Protein AF-A0A970XSP7-F1 (afdb_monomer_lite)

Sequence (96 aa):
MKYTVDSDALATATSTALLQIEDVQLAAGNLSTTLVSLESSWSGQASIAFQSSLDEWRGAQVVVEDAIRSLSTALGLAAEHYGVAEQDVLTLFSAA

Structure (mmCIF, N/CA/C/O backbone):
data_AF-A0A970XSP7-F1
#
_entry.id   AF-A0A970XSP7-F1
#
loop_
_atom_site.group_PDB
_atom_site.id
_atom_site.type_symbol
_atom_site.label_atom_id
_atom_site.label_alt_id
_atom_site.label_comp_id
_atom_site.label_asym_id
_atom_site.label_entity_id
_atom_site.label_seq_id
_atom_site.pdbx_PDB_ins_code
_atom_site.Cartn_x
_atom_site.Cartn_y
_atom_site.Cartn_z
_atom_site.occupancy
_atom_site.B_iso_or_equiv
_at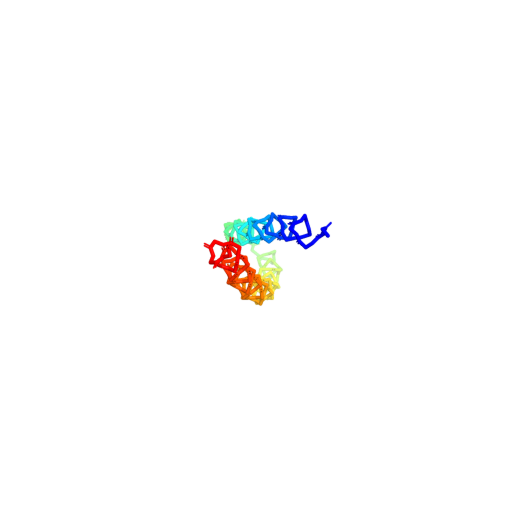om_site.auth_seq_id
_atom_site.auth_comp_id
_atom_site.auth_asym_id
_atom_site.auth_atom_id
_atom_site.pdbx_PDB_model_num
ATOM 1 N N . MET A 1 1 ? 16.136 7.726 -33.821 1.00 48.66 1 MET A N 1
ATOM 2 C CA . MET A 1 1 ? 16.775 8.055 -32.529 1.00 48.66 1 MET A CA 1
ATOM 3 C C . MET A 1 1 ? 15.697 8.568 -31.575 1.00 48.66 1 MET A C 1
ATOM 5 O O . MET A 1 1 ? 15.456 9.765 -31.538 1.00 48.66 1 MET A O 1
ATOM 9 N N . LYS A 1 2 ? 14.952 7.673 -30.916 1.00 54.50 2 LYS A N 1
ATOM 10 C CA . LYS A 1 2 ? 13.923 8.042 -29.916 1.00 54.50 2 LYS A CA 1
ATOM 11 C C . LYS A 1 2 ? 13.649 6.925 -28.893 1.00 54.50 2 LYS A C 1
ATOM 13 O O . LYS A 1 2 ? 13.184 7.210 -27.805 1.00 54.50 2 LYS A O 1
ATOM 18 N N . TYR A 1 3 ? 14.051 5.689 -29.200 1.00 55.16 3 TYR A N 1
ATOM 19 C CA . TYR A 1 3 ? 13.876 4.544 -28.304 1.00 55.16 3 TYR A CA 1
ATOM 20 C C . TYR A 1 3 ? 14.558 4.720 -26.933 1.00 55.16 3 TYR A C 1
ATOM 22 O O . TYR A 1 3 ? 13.943 4.442 -25.919 1.00 55.16 3 TYR A O 1
ATOM 30 N N . THR A 1 4 ? 15.782 5.256 -26.878 1.00 55.00 4 THR A N 1
ATOM 31 C CA . THR A 1 4 ? 16.546 5.382 -25.620 1.00 55.00 4 THR A CA 1
ATOM 32 C C . THR A 1 4 ? 15.948 6.398 -24.640 1.00 55.00 4 THR A C 1
ATOM 34 O O . THR A 1 4 ? 15.841 6.120 -23.454 1.00 55.00 4 THR A O 1
ATOM 37 N N . VAL A 1 5 ? 15.493 7.556 -25.136 1.00 55.81 5 VAL A N 1
ATOM 38 C CA . VAL A 1 5 ? 14.915 8.621 -24.291 1.00 55.81 5 VAL A CA 1
ATOM 39 C C . VAL A 1 5 ? 13.572 8.194 -23.692 1.00 55.81 5 VAL A C 1
ATOM 41 O O . VAL A 1 5 ? 13.280 8.524 -22.544 1.00 55.81 5 VAL A O 1
ATOM 44 N N . ASP A 1 6 ? 12.771 7.440 -24.449 1.00 72.94 6 ASP A N 1
ATOM 45 C CA . ASP A 1 6 ? 11.501 6.904 -23.953 1.00 72.94 6 ASP A CA 1
ATOM 46 C C . ASP A 1 6 ? 11.737 5.761 -22.930 1.00 72.94 6 ASP A C 1
ATOM 48 O O . ASP A 1 6 ? 10.995 5.663 -21.951 1.00 72.94 6 ASP A O 1
ATOM 52 N N . SER A 1 7 ? 12.803 4.957 -23.083 1.00 69.25 7 SER A N 1
ATOM 53 C CA . SER A 1 7 ? 13.181 3.894 -22.132 1.00 69.25 7 SER A CA 1
ATOM 54 C C . SER A 1 7 ? 13.698 4.419 -20.784 1.00 69.25 7 SER A C 1
ATOM 56 O O . SER A 1 7 ? 13.242 3.945 -19.745 1.00 69.25 7 SER A O 1
ATOM 58 N N . ASP A 1 8 ? 14.587 5.421 -20.764 1.00 75.94 8 ASP A N 1
ATOM 59 C CA . ASP A 1 8 ? 15.121 6.000 -19.514 1.00 75.94 8 ASP A CA 1
ATOM 60 C C . ASP A 1 8 ? 14.019 6.650 -18.662 1.00 75.94 8 ASP A C 1
ATOM 62 O O . ASP A 1 8 ? 13.965 6.503 -17.433 1.00 75.94 8 ASP A O 1
ATOM 66 N N . ALA A 1 9 ? 13.097 7.358 -19.324 1.00 81.00 9 ALA A N 1
ATOM 67 C CA . ALA A 1 9 ? 11.941 7.965 -18.675 1.00 81.00 9 ALA A CA 1
ATOM 68 C C . ALA A 1 9 ? 11.027 6.899 -18.053 1.00 81.00 9 ALA A C 1
ATOM 70 O O . ALA A 1 9 ? 10.520 7.079 -16.943 1.00 81.00 9 ALA A O 1
ATOM 71 N N . LEU A 1 10 ? 10.849 5.769 -18.738 1.00 81.06 10 LEU A N 1
ATOM 72 C CA . LEU A 1 10 ? 10.026 4.666 -18.261 1.00 81.06 10 LEU A CA 1
ATOM 73 C C . LEU A 1 10 ? 10.680 3.884 -17.116 1.00 81.06 10 LEU A C 1
ATOM 75 O O . LEU A 1 10 ? 9.991 3.528 -16.158 1.00 81.06 10 LEU A O 1
ATOM 79 N N . ALA A 1 11 ? 11.996 3.668 -17.159 1.00 81.75 11 ALA A N 1
ATOM 80 C CA . ALA A 1 11 ? 12.746 3.079 -16.051 1.00 81.75 11 ALA A CA 1
ATOM 81 C C . ALA A 1 11 ? 12.642 3.955 -14.791 1.00 81.75 11 ALA A C 1
ATOM 83 O O . ALA A 1 11 ? 12.317 3.468 -13.705 1.00 81.75 11 ALA A O 1
ATOM 84 N N . THR A 1 12 ? 12.808 5.271 -14.956 1.00 86.06 12 THR A N 1
ATOM 85 C CA . THR A 1 12 ? 12.647 6.251 -13.872 1.00 86.06 12 THR A CA 1
ATOM 86 C C . THR A 1 12 ? 11.224 6.236 -13.303 1.00 86.06 12 THR A C 1
ATOM 88 O O . THR A 1 12 ? 11.041 6.195 -12.083 1.00 86.06 12 THR A O 1
ATOM 91 N N . ALA A 1 13 ? 10.204 6.225 -14.167 1.00 87.56 13 ALA A N 1
ATOM 92 C CA . ALA A 1 13 ? 8.804 6.157 -13.751 1.00 87.56 13 ALA A CA 1
ATOM 93 C C . ALA A 1 13 ? 8.482 4.850 -13.008 1.00 87.56 13 ALA A C 1
ATOM 95 O O . ALA A 1 13 ? 7.790 4.880 -11.993 1.00 87.56 13 ALA A O 1
ATOM 96 N N . THR A 1 14 ? 9.033 3.722 -13.464 1.00 88.06 14 THR A N 1
ATOM 97 C CA . THR A 1 14 ? 8.876 2.406 -12.822 1.00 88.06 14 THR A CA 1
ATOM 98 C C . THR A 1 14 ? 9.494 2.403 -11.426 1.00 88.06 14 THR A C 1
ATOM 100 O O . THR A 1 14 ? 8.829 2.030 -10.462 1.00 88.06 14 THR A O 1
ATOM 103 N N . SER A 1 15 ? 10.731 2.892 -11.290 1.00 89.00 15 SER A N 1
ATOM 104 C CA . SER A 1 15 ? 11.388 3.016 -9.984 1.00 89.00 15 SER A CA 1
ATOM 105 C C . SER A 1 15 ? 10.620 3.947 -9.044 1.00 89.00 15 SER A C 1
ATOM 107 O O . SER A 1 15 ? 10.486 3.646 -7.862 1.00 89.00 15 SER A O 1
ATOM 109 N N . THR A 1 16 ? 10.092 5.059 -9.561 1.00 92.88 16 THR A N 1
ATOM 110 C CA . THR A 1 16 ? 9.282 6.002 -8.774 1.00 92.88 16 THR A CA 1
ATOM 111 C C . THR A 1 16 ? 7.991 5.348 -8.286 1.00 92.88 16 THR A C 1
ATOM 113 O O . THR A 1 16 ? 7.635 5.491 -7.120 1.00 92.88 16 THR A O 1
ATOM 116 N N . ALA A 1 17 ? 7.311 4.593 -9.152 1.00 91.62 17 ALA A N 1
ATOM 117 C CA . ALA A 1 17 ? 6.079 3.897 -8.800 1.00 91.62 17 ALA A CA 1
ATOM 118 C C . ALA A 1 17 ? 6.307 2.825 -7.722 1.00 91.62 17 ALA A C 1
ATOM 120 O O . ALA A 1 17 ? 5.492 2.702 -6.813 1.00 91.62 17 ALA A O 1
ATOM 121 N N . LEU A 1 18 ? 7.423 2.088 -7.781 1.00 91.31 18 LEU A N 1
ATOM 122 C CA . LEU A 1 18 ? 7.781 1.104 -6.752 1.00 91.31 18 LEU A CA 1
ATOM 123 C C . LEU A 1 18 ? 7.999 1.759 -5.379 1.00 91.31 18 LEU A C 1
ATOM 125 O O . LEU A 1 18 ? 7.459 1.270 -4.392 1.00 91.31 18 LEU A O 1
ATOM 129 N N . LEU A 1 19 ? 8.691 2.902 -5.321 1.00 95.38 19 LEU A N 1
ATOM 130 C CA . LEU A 1 19 ? 8.860 3.660 -4.072 1.00 95.38 19 LEU A CA 1
ATOM 131 C C . LEU A 1 19 ? 7.513 4.141 -3.508 1.00 95.38 19 LEU A C 1
ATOM 133 O O . LEU A 1 19 ? 7.235 3.993 -2.324 1.00 95.38 19 LEU A O 1
ATOM 137 N N . GLN A 1 20 ? 6.635 4.664 -4.366 1.00 96.75 20 GLN A N 1
ATOM 138 C CA . GLN A 1 20 ? 5.300 5.103 -3.945 1.00 96.75 20 GLN A CA 1
ATOM 139 C C . GLN A 1 20 ? 4.441 3.943 -3.429 1.00 96.75 20 GLN A C 1
ATOM 141 O O . GLN A 1 20 ? 3.647 4.119 -2.507 1.00 96.75 20 GLN A O 1
ATOM 146 N N . ILE A 1 21 ? 4.589 2.754 -4.013 1.00 95.31 21 ILE A N 1
ATOM 147 C CA . ILE A 1 21 ? 3.926 1.539 -3.539 1.00 95.31 21 ILE A CA 1
ATOM 148 C C . ILE A 1 21 ? 4.392 1.186 -2.119 1.00 95.31 21 ILE A C 1
ATOM 150 O O . ILE A 1 21 ? 3.550 0.892 -1.269 1.00 95.31 21 ILE A O 1
ATOM 154 N N . GLU A 1 22 ? 5.697 1.248 -1.846 1.00 95.00 22 GLU A N 1
ATOM 155 C CA . GLU A 1 22 ? 6.252 1.020 -0.504 1.00 95.00 22 GLU A CA 1
ATOM 156 C C . GLU A 1 22 ? 5.700 2.032 0.512 1.00 95.00 22 GLU A C 1
ATOM 158 O O . GLU A 1 22 ? 5.260 1.643 1.598 1.00 95.00 22 GLU A O 1
ATOM 163 N N . ASP A 1 23 ? 5.623 3.313 0.137 1.00 97.06 23 ASP A N 1
ATOM 164 C CA . ASP A 1 23 ? 5.045 4.366 0.978 1.00 97.06 23 ASP A CA 1
ATOM 165 C C . ASP A 1 23 ? 3.571 4.091 1.320 1.00 97.06 23 ASP A C 1
ATOM 167 O O . ASP A 1 23 ? 3.148 4.271 2.467 1.00 97.06 23 ASP A O 1
ATOM 171 N N . VAL A 1 24 ? 2.777 3.615 0.352 1.00 96.50 24 VAL A N 1
ATOM 172 C CA . VAL A 1 24 ? 1.368 3.250 0.578 1.00 96.50 24 VAL A CA 1
ATOM 173 C C . VAL A 1 24 ? 1.252 2.053 1.523 1.00 96.50 24 VAL A C 1
ATOM 175 O O . VAL A 1 24 ? 0.421 2.087 2.434 1.00 96.50 24 VAL A O 1
ATOM 178 N N . GLN A 1 25 ? 2.085 1.018 1.359 1.00 95.00 25 GLN A N 1
ATOM 179 C CA . GLN A 1 25 ? 2.102 -0.129 2.278 1.00 95.00 25 GLN A CA 1
ATOM 180 C C . GLN A 1 25 ? 2.430 0.310 3.708 1.00 95.00 25 GLN A C 1
ATOM 182 O O . GLN A 1 25 ? 1.748 -0.087 4.658 1.00 95.00 25 GLN A O 1
ATOM 187 N N . LEU A 1 26 ? 3.446 1.163 3.863 1.00 96.75 26 LEU A N 1
ATOM 188 C CA . LEU A 1 26 ? 3.863 1.685 5.158 1.00 96.75 26 LEU A CA 1
ATOM 189 C C . LEU A 1 26 ? 2.754 2.523 5.806 1.00 96.75 26 LEU A C 1
ATOM 191 O O . LEU A 1 26 ? 2.434 2.332 6.982 1.00 96.75 26 LEU A O 1
ATOM 195 N N . ALA A 1 27 ? 2.137 3.428 5.045 1.00 97.19 27 ALA A N 1
ATOM 196 C CA . ALA A 1 27 ? 1.041 4.260 5.526 1.00 97.19 27 ALA A CA 1
ATOM 197 C C . ALA A 1 27 ? -0.165 3.419 5.974 1.00 97.19 27 ALA A C 1
ATOM 199 O O . ALA A 1 27 ? -0.729 3.684 7.039 1.00 97.19 27 ALA A O 1
ATOM 200 N N . ALA A 1 28 ? -0.521 2.376 5.216 1.00 96.69 28 ALA A N 1
ATOM 201 C CA . ALA A 1 28 ? -1.590 1.453 5.584 1.00 96.69 28 ALA A CA 1
ATOM 202 C C . ALA A 1 28 ? -1.273 0.716 6.898 1.00 96.69 28 ALA A C 1
ATOM 204 O O . ALA A 1 28 ? -2.081 0.737 7.826 1.00 96.69 28 ALA A O 1
ATOM 205 N N . GLY A 1 29 ? -0.072 0.145 7.042 1.00 95.81 29 GLY A N 1
ATOM 206 C CA . GLY A 1 29 ? 0.337 -0.530 8.281 1.00 95.81 29 GLY A CA 1
ATOM 207 C C . GLY A 1 29 ? 0.349 0.396 9.509 1.00 95.81 29 GLY A C 1
ATOM 208 O O . GLY A 1 29 ? -0.100 0.016 10.599 1.00 95.81 29 GLY A O 1
ATOM 209 N N . ASN A 1 30 ? 0.799 1.640 9.330 1.00 97.62 30 ASN A N 1
ATOM 210 C CA . ASN A 1 30 ? 0.802 2.658 10.383 1.00 97.62 30 ASN A CA 1
ATOM 211 C C . ASN A 1 30 ? -0.617 3.047 10.819 1.00 97.62 30 ASN A C 1
ATOM 213 O O . ASN A 1 30 ? -0.879 3.209 12.017 1.00 97.62 30 ASN A O 1
ATOM 217 N N . LEU A 1 31 ? -1.546 3.166 9.865 1.00 97.25 31 LEU A N 1
ATOM 218 C CA . LEU A 1 31 ? -2.947 3.437 10.167 1.00 97.25 31 LEU A CA 1
ATOM 219 C C . LEU A 1 31 ? -3.581 2.265 10.926 1.00 97.25 31 LEU A C 1
ATOM 221 O O . LEU A 1 31 ? -4.198 2.495 11.964 1.00 97.25 31 LEU A O 1
ATOM 225 N N . SER A 1 32 ? -3.347 1.018 10.502 1.00 96.31 32 SER A N 1
ATOM 226 C CA . SER A 1 32 ? -3.815 -0.178 11.221 1.00 96.31 32 SER A CA 1
ATOM 227 C C . SER A 1 32 ? -3.339 -0.200 12.673 1.00 96.31 32 SER A C 1
ATOM 229 O O . SER A 1 32 ? -4.136 -0.415 13.586 1.00 96.31 32 SER A O 1
ATOM 231 N N . THR A 1 33 ? -2.057 0.089 12.906 1.00 96.50 33 THR A N 1
ATOM 232 C CA . THR A 1 33 ? -1.480 0.151 14.260 1.00 96.50 33 THR A CA 1
ATOM 233 C C . THR A 1 33 ? -2.147 1.238 15.106 1.00 96.50 33 THR A C 1
ATOM 235 O O . THR A 1 33 ? -2.509 1.005 16.261 1.00 96.50 33 THR A O 1
ATOM 238 N N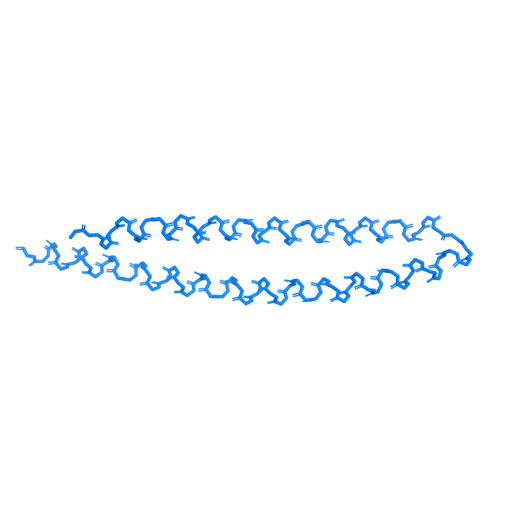 . THR A 1 34 ? -2.358 2.418 14.519 1.00 96.44 34 THR A N 1
ATOM 239 C CA . THR A 1 34 ? -3.009 3.553 15.186 1.00 96.44 34 THR A CA 1
ATOM 240 C C . THR A 1 34 ? -4.454 3.230 15.561 1.00 96.44 34 THR A C 1
ATOM 242 O O . THR A 1 34 ? -4.869 3.498 16.688 1.00 96.44 34 THR A O 1
ATOM 245 N N . LEU A 1 35 ? -5.218 2.621 14.649 1.00 95.19 35 LEU A N 1
ATOM 246 C CA . LEU A 1 35 ? -6.616 2.264 14.886 1.00 95.19 35 LEU A CA 1
ATOM 247 C C . LEU A 1 35 ? -6.754 1.190 15.972 1.00 95.19 35 LEU A C 1
ATOM 249 O O . LEU A 1 35 ? -7.606 1.332 16.843 1.00 95.19 35 LEU A O 1
ATOM 253 N N . VAL A 1 36 ? -5.883 0.176 15.991 1.00 92.69 36 VAL A N 1
ATOM 254 C CA . VAL A 1 36 ? -5.850 -0.831 17.070 1.00 92.69 36 VAL A CA 1
ATOM 255 C C . VAL A 1 36 ? -5.497 -0.195 18.417 1.00 92.69 36 VAL A C 1
ATOM 257 O O . VAL A 1 36 ? -6.122 -0.493 19.430 1.00 92.69 36 VAL A O 1
ATOM 260 N N . SER A 1 37 ? -4.535 0.730 18.456 1.00 93.44 37 SER A N 1
ATOM 261 C CA . SER A 1 37 ? -4.240 1.456 19.697 1.00 93.44 37 SER A CA 1
ATOM 262 C C . SER A 1 37 ? -5.444 2.272 20.169 1.00 93.44 37 SER A C 1
ATOM 264 O O . SER A 1 37 ? -5.736 2.305 21.366 1.00 93.44 37 SER A O 1
ATOM 266 N N . LEU A 1 38 ? -6.138 2.935 19.243 1.00 92.81 38 LEU A N 1
ATOM 267 C CA . LEU A 1 38 ? -7.287 3.778 19.545 1.00 92.81 38 LEU A CA 1
ATOM 268 C C . LEU A 1 38 ? -8.482 2.948 20.036 1.00 92.81 38 LEU A C 1
ATOM 270 O O . LEU A 1 38 ? -9.159 3.381 20.965 1.00 92.81 38 LEU A O 1
ATOM 274 N N . GLU A 1 39 ? -8.698 1.748 19.494 1.00 90.62 39 GLU A N 1
ATOM 275 C CA . GLU A 1 39 ? -9.726 0.788 19.927 1.00 90.62 39 GLU A CA 1
ATOM 276 C C . GLU A 1 39 ? -9.725 0.586 21.449 1.00 90.62 39 GLU A C 1
ATOM 278 O O . GLU A 1 39 ? -10.770 0.697 22.091 1.00 90.62 39 GLU A O 1
ATOM 283 N N . SER A 1 40 ? -8.536 0.395 22.032 1.00 87.75 40 SER A N 1
ATOM 284 C CA . SER A 1 40 ? -8.350 0.168 23.472 1.00 87.75 40 SER A CA 1
ATOM 285 C C . SER A 1 40 ? -8.758 1.353 24.358 1.00 87.75 40 SER A C 1
ATOM 287 O O . SER A 1 40 ? -8.967 1.187 25.560 1.00 87.75 40 SER A O 1
ATOM 289 N N . SER A 1 41 ? -8.882 2.553 23.777 1.00 90.88 41 SER A N 1
ATOM 290 C CA . SER A 1 41 ? -9.268 3.773 24.494 1.00 90.88 41 SER A CA 1
ATOM 291 C C . SER A 1 41 ? -10.784 3.992 24.563 1.00 90.88 41 SER A C 1
ATOM 293 O O . SER A 1 41 ? -11.255 4.759 25.407 1.00 90.88 41 SER A O 1
ATOM 295 N N . TRP A 1 42 ? -11.564 3.316 23.712 1.00 87.12 42 TRP A N 1
ATOM 296 C CA . TRP A 1 42 ? -13.019 3.454 23.680 1.00 87.12 42 TRP A CA 1
ATOM 297 C C . TRP A 1 42 ? -13.685 2.466 24.641 1.00 87.12 42 TRP A C 1
ATOM 299 O O . TRP A 1 42 ? -13.349 1.288 24.689 1.00 87.12 42 TRP A O 1
ATOM 309 N N . SER A 1 43 ? -14.697 2.928 25.378 1.00 83.69 43 SER A N 1
ATOM 310 C CA . SER A 1 43 ? -15.517 2.079 26.252 1.00 83.69 43 SER A CA 1
ATOM 311 C C . SER A 1 43 ? -17.011 2.264 25.976 1.00 83.69 43 SER A C 1
ATOM 313 O O . SER A 1 43 ? -17.445 3.268 25.406 1.00 83.69 43 SER A O 1
ATOM 315 N N . GLY A 1 44 ? -17.818 1.270 26.356 1.00 86.62 44 GLY A N 1
ATOM 316 C CA . GLY A 1 44 ? -19.269 1.298 26.157 1.00 86.62 44 GLY A CA 1
ATOM 317 C C . GLY A 1 44 ? -19.682 1.207 24.682 1.00 86.62 44 GLY A C 1
ATOM 318 O O . GLY A 1 44 ? -19.009 0.581 23.867 1.00 86.62 44 GLY A O 1
ATOM 319 N N . GLN A 1 45 ? -20.809 1.827 24.328 1.00 85.12 45 GLN A N 1
ATOM 320 C CA . GLN A 1 45 ? -21.400 1.732 22.982 1.00 85.12 45 GLN A CA 1
ATOM 321 C C . GLN A 1 45 ? -20.496 2.285 21.866 1.00 85.12 45 GLN A C 1
ATOM 323 O O . GLN A 1 45 ? -20.577 1.820 20.732 1.00 85.12 45 GLN A O 1
ATOM 328 N N . ALA A 1 46 ? -19.602 3.227 22.184 1.00 85.06 46 ALA A N 1
ATOM 329 C CA . ALA A 1 46 ? -18.652 3.774 21.218 1.00 85.06 46 ALA A CA 1
ATOM 330 C C . ALA A 1 46 ? -17.618 2.734 20.750 1.00 85.06 46 ALA A C 1
ATOM 332 O O . ALA A 1 46 ? -17.187 2.784 19.602 1.00 85.06 46 ALA A O 1
ATOM 333 N N . SER A 1 47 ? -17.283 1.752 21.597 1.00 90.00 47 SER A N 1
ATOM 334 C CA . SER A 1 47 ? -16.393 0.649 21.218 1.00 90.00 47 SER A CA 1
ATOM 335 C C . SER A 1 47 ? -17.004 -0.187 20.089 1.00 90.00 47 SER A C 1
ATOM 337 O O . SER A 1 47 ? -16.332 -0.462 19.105 1.00 90.00 47 SER A O 1
ATOM 339 N N . ILE A 1 48 ? -18.306 -0.495 20.155 1.00 89.31 48 ILE A N 1
ATOM 340 C CA . ILE A 1 48 ? -19.005 -1.280 19.120 1.00 89.31 48 ILE A CA 1
ATOM 341 C C . ILE A 1 48 ? -18.988 -0.554 17.768 1.00 89.31 48 ILE A C 1
ATOM 343 O O . ILE A 1 48 ? -18.694 -1.165 16.743 1.00 89.31 48 ILE A O 1
ATOM 347 N N . ALA A 1 49 ? -19.276 0.750 17.761 1.00 91.19 49 ALA A N 1
ATOM 348 C CA . ALA A 1 49 ? -19.221 1.550 16.538 1.00 91.19 49 ALA A CA 1
ATOM 349 C C . ALA A 1 49 ? -17.798 1.592 15.956 1.00 91.19 49 ALA A C 1
ATOM 351 O O . ALA A 1 49 ? -17.620 1.441 14.750 1.00 91.19 49 ALA A O 1
ATOM 352 N N . PHE A 1 50 ? -16.787 1.728 16.818 1.00 94.44 50 PHE A N 1
ATOM 353 C CA . PHE A 1 50 ? -15.389 1.747 16.403 1.00 94.44 50 PHE A CA 1
ATOM 354 C C . PHE A 1 50 ? -14.922 0.404 15.821 1.00 94.44 50 PHE A C 1
ATOM 356 O O . PHE A 1 50 ? -14.213 0.403 14.817 1.00 94.44 50 PHE A O 1
ATOM 363 N N . GLN A 1 51 ? -15.362 -0.732 16.379 1.00 92.94 51 GLN A N 1
ATOM 364 C CA . GLN A 1 51 ? -15.077 -2.058 15.806 1.00 92.94 51 GLN A CA 1
ATOM 365 C C . GLN A 1 51 ? -15.570 -2.170 14.363 1.00 92.94 51 GLN A C 1
ATOM 367 O O . GLN A 1 51 ? -14.838 -2.647 13.503 1.00 92.94 51 GLN A O 1
ATOM 372 N N . SER A 1 52 ? -16.775 -1.668 14.072 1.00 94.44 52 SER A N 1
ATOM 373 C CA . SER A 1 52 ? -17.306 -1.681 12.706 1.00 94.44 52 SER A CA 1
ATOM 374 C C . SER A 1 52 ? -16.421 -0.889 11.739 1.00 94.44 52 SER A C 1
ATOM 376 O O . SER A 1 52 ? -16.187 -1.341 10.622 1.00 94.44 52 SER A O 1
ATOM 378 N N . SER A 1 53 ? -15.914 0.275 12.156 1.00 95.19 53 SER A N 1
ATOM 379 C CA . SER A 1 53 ? -14.980 1.065 11.344 1.00 95.19 53 SER A CA 1
ATOM 380 C C . SER A 1 53 ? -13.617 0.381 11.189 1.00 95.19 53 SER A C 1
ATOM 382 O O . SER A 1 53 ? -13.001 0.475 10.130 1.00 95.19 53 SER A O 1
ATOM 384 N N . LEU A 1 54 ? -13.144 -0.327 12.220 1.00 95.62 54 LEU A N 1
ATOM 385 C CA . LEU A 1 54 ? -11.905 -1.103 12.157 1.00 95.62 54 LEU A CA 1
ATOM 386 C C . LEU A 1 54 ? -12.028 -2.285 11.184 1.00 95.62 54 LEU A C 1
ATOM 388 O O . LEU A 1 54 ? -11.091 -2.561 10.437 1.00 95.62 54 LEU A O 1
ATOM 392 N N . ASP A 1 55 ? -13.176 -2.957 11.159 1.00 96.19 55 ASP A N 1
ATOM 393 C CA . ASP A 1 55 ? -13.444 -4.049 10.223 1.00 96.19 55 ASP A CA 1
ATOM 394 C C . ASP A 1 55 ? -13.587 -3.550 8.778 1.00 96.19 55 ASP A C 1
ATOM 396 O O . ASP A 1 55 ? -13.043 -4.167 7.860 1.00 96.19 55 ASP A O 1
ATOM 400 N N . GLU A 1 56 ? -14.229 -2.397 8.565 1.00 97.19 56 GLU A N 1
ATOM 401 C CA . GLU A 1 56 ? -14.259 -1.729 7.257 1.00 97.19 56 GLU A CA 1
ATOM 402 C C . GLU A 1 56 ? -12.842 -1.392 6.772 1.00 97.19 56 GLU A C 1
ATOM 404 O O . GLU A 1 56 ? -12.473 -1.707 5.636 1.00 97.19 56 GLU A O 1
ATOM 409 N N . TRP A 1 57 ? -12.013 -0.828 7.655 1.00 97.12 57 TRP A N 1
ATOM 410 C CA . TRP A 1 57 ? -10.613 -0.543 7.359 1.00 97.12 57 TRP A CA 1
ATOM 411 C C . TRP A 1 57 ? -9.821 -1.809 6.998 1.00 97.12 57 TRP A C 1
ATOM 413 O O . TRP A 1 57 ? -9.088 -1.805 6.010 1.00 97.12 57 TRP A O 1
ATOM 423 N N . ARG A 1 58 ? -9.996 -2.915 7.734 1.00 96.31 58 ARG A N 1
ATOM 424 C CA . ARG A 1 58 ? -9.356 -4.204 7.408 1.00 96.31 58 ARG A CA 1
ATOM 425 C C . ARG A 1 58 ? -9.751 -4.697 6.017 1.00 96.31 58 ARG A C 1
ATOM 427 O O . ARG A 1 58 ? -8.898 -5.186 5.282 1.00 96.31 58 ARG A O 1
ATOM 434 N N . GLY A 1 59 ? -11.019 -4.538 5.636 1.00 97.69 59 GLY A N 1
ATOM 435 C CA . GLY A 1 59 ? -11.485 -4.835 4.282 1.00 97.69 59 GLY A CA 1
ATOM 436 C C . GLY A 1 59 ? -10.784 -3.978 3.223 1.00 97.69 59 GLY A C 1
ATOM 437 O O . GLY A 1 59 ? -10.291 -4.507 2.228 1.00 97.69 59 GLY A O 1
ATOM 438 N N . ALA A 1 60 ? -10.674 -2.669 3.458 1.00 96.50 60 ALA A N 1
ATOM 439 C CA . ALA A 1 60 ? -9.963 -1.757 2.563 1.00 96.50 60 ALA A CA 1
ATOM 440 C C . ALA A 1 60 ? -8.463 -2.090 2.453 1.00 96.50 60 ALA A C 1
ATOM 442 O O . ALA A 1 60 ? -7.910 -2.057 1.353 1.00 96.50 60 ALA A O 1
ATOM 443 N N . GLN A 1 61 ? -7.817 -2.471 3.560 1.00 96.31 61 GLN A N 1
ATOM 444 C CA . GLN A 1 61 ? -6.407 -2.863 3.582 1.00 96.31 61 GLN A CA 1
ATOM 445 C C . GLN A 1 61 ? -6.140 -4.056 2.650 1.00 96.31 61 GLN A C 1
ATOM 447 O O . GLN A 1 61 ? -5.193 -4.012 1.868 1.00 96.31 61 GLN A O 1
ATOM 452 N N . VAL A 1 62 ? -7.006 -5.076 2.657 1.00 96.75 62 VAL A N 1
ATOM 453 C CA . VAL A 1 62 ? -6.884 -6.234 1.751 1.00 96.75 62 VAL A CA 1
ATOM 454 C C . VAL A 1 62 ? -6.936 -5.806 0.282 1.00 96.75 62 VAL A C 1
ATOM 456 O O . VAL A 1 62 ? -6.152 -6.289 -0.532 1.00 96.75 62 VAL A O 1
ATOM 459 N N . VAL A 1 63 ? -7.831 -4.877 -0.064 1.00 96.56 63 VAL A N 1
ATOM 460 C CA . VAL A 1 63 ? -7.954 -4.361 -1.438 1.00 96.56 63 VAL A CA 1
ATOM 461 C C . VAL A 1 63 ? -6.700 -3.588 -1.855 1.00 96.56 63 VAL A C 1
ATOM 463 O O . VAL A 1 63 ? -6.221 -3.750 -2.977 1.00 96.56 63 VAL A O 1
ATOM 466 N N . VAL A 1 64 ? -6.141 -2.772 -0.956 1.00 95.50 64 VAL A N 1
ATOM 467 C CA . VAL A 1 64 ? -4.886 -2.044 -1.202 1.00 95.50 64 VAL A CA 1
ATOM 468 C C . VAL A 1 64 ? -3.725 -3.015 -1.421 1.00 95.50 64 VA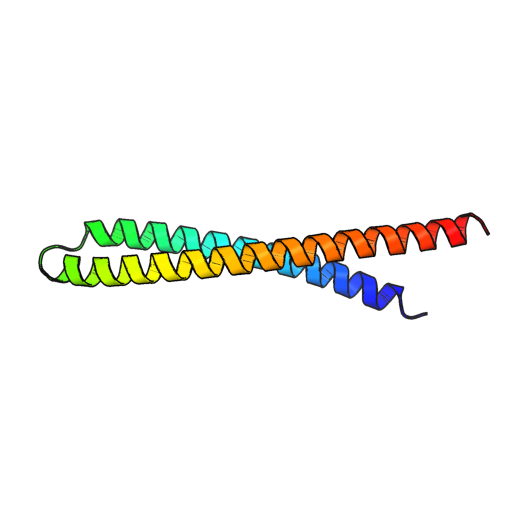L A C 1
ATOM 470 O O . VAL A 1 64 ? -2.965 -2.853 -2.374 1.00 95.50 64 VAL A O 1
ATOM 473 N N . GLU A 1 65 ? -3.601 -4.044 -0.585 1.00 95.19 65 GLU A N 1
ATOM 474 C CA . GLU A 1 65 ? -2.546 -5.056 -0.702 1.00 95.19 65 GLU A CA 1
ATOM 475 C C . GLU A 1 65 ? -2.630 -5.845 -2.018 1.00 95.19 65 GLU A C 1
ATOM 477 O O . GLU A 1 65 ? -1.598 -6.114 -2.640 1.00 95.19 65 GLU A O 1
ATOM 482 N N . ASP A 1 66 ? -3.838 -6.184 -2.475 1.00 96.50 66 ASP A N 1
ATOM 483 C CA . ASP A 1 66 ? -4.047 -6.875 -3.752 1.00 96.50 66 ASP A CA 1
ATOM 484 C C . ASP A 1 66 ? -3.676 -5.989 -4.952 1.00 96.50 66 ASP A C 1
ATOM 486 O O . ASP A 1 66 ? -2.925 -6.408 -5.840 1.00 96.50 66 ASP A O 1
ATOM 490 N N . ALA A 1 67 ? -4.105 -4.722 -4.933 1.00 94.00 67 ALA A N 1
ATOM 491 C CA . ALA A 1 67 ? -3.744 -3.746 -5.959 1.00 94.00 67 ALA A CA 1
ATOM 492 C C . ALA A 1 67 ? -2.223 -3.545 -6.039 1.00 94.00 67 ALA A C 1
ATOM 494 O O . ALA A 1 67 ? -1.646 -3.537 -7.128 1.00 94.00 67 ALA A O 1
ATOM 495 N N . ILE A 1 68 ? -1.563 -3.444 -4.885 1.00 94.81 68 ILE A N 1
ATOM 496 C CA . ILE A 1 68 ? -0.110 -3.321 -4.797 1.00 94.81 68 ILE A CA 1
ATOM 497 C C . ILE A 1 68 ? 0.582 -4.559 -5.357 1.00 94.81 68 ILE A C 1
ATOM 499 O O . ILE A 1 68 ? 1.503 -4.421 -6.157 1.00 94.81 68 ILE A O 1
ATOM 503 N N . ARG A 1 69 ? 0.130 -5.766 -5.005 1.00 94.56 69 ARG A N 1
ATOM 504 C CA . ARG A 1 69 ? 0.696 -7.002 -5.560 1.00 94.56 69 ARG A CA 1
ATOM 505 C C . ARG A 1 69 ? 0.610 -7.009 -7.084 1.00 94.56 69 ARG A C 1
ATOM 507 O O . ARG A 1 69 ? 1.611 -7.278 -7.745 1.00 94.56 69 ARG A O 1
ATOM 514 N N . SER A 1 70 ? -0.558 -6.673 -7.634 1.00 94.88 70 SER A N 1
ATOM 515 C CA . SER A 1 70 ? -0.764 -6.611 -9.082 1.00 94.88 70 SER A CA 1
ATOM 516 C C . SER A 1 70 ? 0.161 -5.589 -9.750 1.00 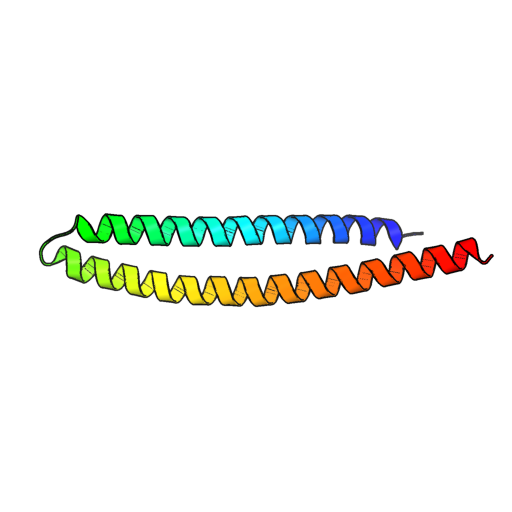94.88 70 SER A C 1
ATOM 518 O O . SER A 1 70 ? 0.752 -5.887 -10.790 1.00 94.88 70 SER A O 1
ATOM 520 N N . LEU A 1 71 ? 0.304 -4.396 -9.166 1.00 92.19 71 LEU A N 1
ATOM 521 C CA . LEU A 1 71 ? 1.171 -3.344 -9.698 1.00 92.19 71 LEU A CA 1
ATOM 522 C C . LEU A 1 71 ? 2.647 -3.733 -9.619 1.00 92.19 71 LEU A C 1
ATOM 524 O O . LEU A 1 71 ? 3.347 -3.626 -10.621 1.00 92.19 71 LEU A O 1
ATOM 528 N N . SER A 1 72 ? 3.113 -4.240 -8.478 1.00 90.69 72 SER A N 1
ATOM 529 C CA . SER A 1 72 ? 4.504 -4.667 -8.303 1.00 90.69 72 SER A CA 1
ATOM 530 C C . SER A 1 72 ? 4.884 -5.782 -9.274 1.00 90.69 72 SER A C 1
ATOM 532 O O . SER A 1 72 ? 5.967 -5.741 -9.854 1.00 90.69 72 SER A O 1
ATOM 534 N N . THR A 1 73 ? 3.992 -6.749 -9.521 1.00 92.00 73 THR A N 1
ATOM 535 C CA . THR A 1 73 ? 4.221 -7.780 -10.545 1.00 92.00 73 THR A CA 1
ATOM 536 C C . THR A 1 73 ? 4.303 -7.175 -11.947 1.00 92.00 73 THR A C 1
ATOM 538 O O . THR A 1 73 ? 5.247 -7.471 -12.676 1.00 92.00 73 THR A O 1
ATOM 541 N N . ALA A 1 74 ? 3.358 -6.311 -12.328 1.00 89.12 74 ALA A N 1
ATOM 542 C CA . ALA A 1 74 ? 3.354 -5.692 -13.654 1.00 89.12 74 ALA A CA 1
ATOM 543 C C . ALA A 1 74 ? 4.594 -4.812 -13.898 1.00 89.12 74 ALA A C 1
ATOM 545 O O . ALA A 1 74 ? 5.200 -4.878 -14.967 1.00 89.12 74 ALA A O 1
ATOM 546 N N . LEU A 1 75 ? 4.998 -4.026 -12.897 1.00 88.25 75 LEU A N 1
ATOM 547 C CA . LEU A 1 75 ? 6.182 -3.166 -12.949 1.00 88.25 75 LEU A CA 1
ATOM 548 C C . LEU A 1 75 ? 7.484 -3.978 -12.963 1.00 88.25 75 LEU A C 1
ATOM 550 O O . LEU A 1 75 ? 8.406 -3.620 -13.692 1.00 88.25 75 LEU A O 1
ATOM 554 N N . GLY A 1 76 ? 7.549 -5.091 -12.225 1.00 85.44 76 GLY A N 1
ATOM 555 C CA . GLY A 1 76 ? 8.688 -6.013 -12.264 1.00 85.44 76 GLY A CA 1
ATOM 556 C C . GLY A 1 76 ? 8.881 -6.647 -13.644 1.00 85.44 76 GLY A C 1
ATOM 557 O O . GLY A 1 76 ? 9.988 -6.630 -14.176 1.00 85.44 76 GLY A O 1
ATOM 558 N N . LEU A 1 77 ? 7.793 -7.120 -14.265 1.00 85.25 77 LEU A N 1
ATOM 559 C CA . LEU A 1 77 ? 7.821 -7.650 -15.634 1.00 85.25 77 LEU A CA 1
ATOM 560 C C . LEU A 1 77 ? 8.226 -6.577 -16.652 1.00 85.25 77 LEU A C 1
ATOM 562 O O . LEU A 1 77 ? 9.016 -6.846 -17.555 1.00 85.25 77 LEU A O 1
ATOM 566 N N . ALA A 1 78 ? 7.713 -5.351 -16.503 1.00 77.06 78 ALA A N 1
ATOM 567 C CA . ALA A 1 78 ? 8.113 -4.238 -17.354 1.00 77.06 78 ALA A CA 1
ATOM 568 C C . ALA A 1 78 ? 9.624 -3.977 -17.241 1.00 77.06 78 ALA A C 1
ATOM 570 O O . ALA A 1 78 ? 10.303 -3.912 -18.263 1.00 77.06 78 ALA A O 1
ATOM 571 N N . ALA A 1 79 ? 10.165 -3.899 -16.021 1.00 74.88 79 ALA A N 1
ATOM 572 C CA . ALA A 1 79 ? 11.592 -3.680 -15.789 1.00 74.88 79 ALA A CA 1
ATOM 573 C C . ALA A 1 79 ? 12.478 -4.782 -16.407 1.00 74.88 79 ALA A C 1
ATOM 575 O O . ALA A 1 79 ? 13.489 -4.464 -17.034 1.00 74.88 79 ALA A O 1
ATOM 576 N N . GLU A 1 80 ? 12.086 -6.057 -16.289 1.00 77.12 80 GLU A N 1
ATOM 577 C CA . GLU A 1 80 ? 12.805 -7.189 -16.893 1.00 77.12 80 GLU A CA 1
ATOM 578 C C . GLU A 1 80 ? 12.844 -7.089 -18.426 1.00 77.12 80 GLU A C 1
ATOM 580 O O . GLU A 1 80 ? 13.911 -7.195 -19.035 1.00 77.12 80 GLU A O 1
ATOM 585 N N . HIS A 1 81 ? 11.698 -6.815 -19.057 1.00 70.00 81 HIS A N 1
ATOM 586 C CA . HIS A 1 81 ? 11.613 -6.678 -20.511 1.00 70.00 81 HIS A CA 1
ATOM 587 C C . HIS A 1 81 ? 12.470 -5.526 -21.058 1.00 70.00 81 HIS A C 1
ATOM 589 O O . HIS A 1 81 ? 13.078 -5.677 -22.120 1.00 70.00 81 HIS A O 1
ATOM 595 N N . TYR A 1 82 ? 12.553 -4.396 -20.347 1.00 65.12 82 TYR A N 1
ATOM 596 C CA . TYR A 1 82 ? 13.396 -3.275 -20.774 1.00 65.12 82 TYR A CA 1
ATOM 597 C C . TYR A 1 82 ? 14.890 -3.554 -20.596 1.00 65.12 82 TYR A C 1
ATOM 599 O O . TYR A 1 82 ? 15.662 -3.225 -21.497 1.00 65.12 82 TYR A O 1
ATOM 607 N N . GLY A 1 83 ? 15.294 -4.212 -19.503 1.00 66.44 83 GLY A N 1
ATOM 608 C CA . GLY A 1 83 ? 16.696 -4.576 -19.282 1.00 66.44 83 GLY A CA 1
ATOM 609 C C . GLY A 1 83 ? 17.252 -5.496 -20.375 1.00 66.44 83 GLY A C 1
ATOM 610 O O . GLY A 1 83 ? 18.355 -5.276 -20.872 1.00 66.44 83 GLY A O 1
ATOM 611 N N . VAL A 1 84 ? 16.461 -6.481 -20.814 1.00 64.56 84 VAL A N 1
ATOM 612 C CA . VAL A 1 84 ? 16.844 -7.387 -21.912 1.00 64.56 84 VAL A CA 1
ATOM 613 C C . VAL A 1 84 ? 16.948 -6.637 -23.244 1.00 64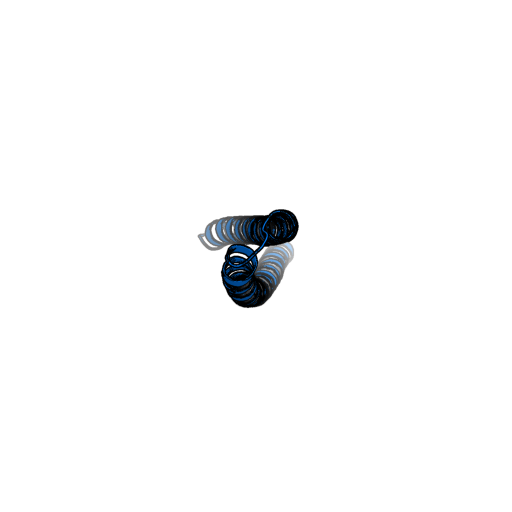.56 84 VAL A C 1
ATOM 615 O O . VAL A 1 84 ? 17.945 -6.774 -23.950 1.00 64.56 84 VAL A O 1
ATOM 618 N N . ALA A 1 85 ? 15.961 -5.796 -23.572 1.00 65.06 85 ALA A N 1
ATOM 619 C CA . ALA A 1 85 ? 15.945 -5.061 -24.837 1.00 65.06 85 ALA A CA 1
ATOM 620 C C . ALA A 1 85 ? 17.131 -4.089 -24.980 1.00 65.06 85 ALA A C 1
ATOM 622 O O . ALA A 1 85 ? 17.678 -3.934 -26.072 1.00 65.06 85 ALA A O 1
ATOM 623 N N . GLU A 1 86 ? 17.545 -3.434 -23.893 1.00 66.50 86 GLU A N 1
ATOM 624 C CA . GLU A 1 86 ? 18.720 -2.560 -23.901 1.00 66.50 86 GLU A CA 1
ATOM 625 C C . GLU A 1 86 ? 20.019 -3.354 -24.088 1.00 66.50 86 GLU A C 1
ATOM 627 O O . GLU A 1 86 ? 20.868 -2.981 -24.905 1.00 66.50 86 GLU A O 1
ATOM 632 N N . GLN A 1 87 ? 20.160 -4.478 -23.382 1.00 70.06 87 GLN A N 1
ATOM 633 C CA . GLN A 1 87 ? 21.347 -5.319 -23.480 1.00 70.06 87 GLN A CA 1
ATOM 634 C C . GLN A 1 87 ? 21.510 -5.909 -24.887 1.00 70.06 87 GLN A C 1
ATOM 636 O O . GLN A 1 87 ? 22.612 -5.867 -25.438 1.00 70.06 87 GLN A O 1
ATOM 641 N N . ASP A 1 88 ? 20.419 -6.352 -25.515 1.00 72.00 88 ASP A N 1
ATOM 642 C CA . ASP A 1 88 ? 20.416 -6.819 -26.904 1.00 72.00 88 ASP A CA 1
ATOM 643 C C . ASP A 1 88 ? 20.908 -5.728 -27.865 1.00 72.00 88 ASP A C 1
ATOM 645 O O . ASP A 1 88 ? 21.782 -5.975 -28.698 1.00 72.00 88 ASP A O 1
ATOM 649 N N . VAL A 1 89 ? 20.430 -4.490 -27.713 1.00 67.12 89 VAL A N 1
ATOM 650 C CA . VAL A 1 89 ? 20.874 -3.351 -28.532 1.00 67.12 89 VAL A CA 1
ATOM 651 C C . VAL A 1 89 ? 22.372 -3.075 -28.351 1.00 67.12 89 VAL A C 1
ATOM 653 O O . VAL A 1 89 ? 23.082 -2.879 -29.340 1.00 67.12 89 VAL A O 1
ATOM 656 N N . LEU A 1 90 ? 22.882 -3.107 -27.116 1.00 75.94 90 LEU A N 1
ATOM 657 C CA . LEU A 1 90 ? 24.310 -2.920 -26.833 1.00 75.94 90 LEU A CA 1
ATOM 658 C C . LEU A 1 90 ? 25.177 -4.032 -27.445 1.00 75.94 90 LEU A C 1
ATOM 660 O O . LEU A 1 90 ? 26.256 -3.747 -27.974 1.00 75.94 90 LEU A O 1
ATOM 664 N N . THR A 1 91 ? 24.720 -5.289 -27.426 1.00 77.38 91 THR A N 1
ATOM 665 C CA . THR A 1 91 ? 25.441 -6.391 -28.092 1.00 77.38 91 THR A CA 1
ATOM 666 C C . THR A 1 91 ? 25.498 -6.196 -29.605 1.00 77.38 91 THR A C 1
ATOM 668 O O . THR A 1 91 ? 26.549 -6.385 -30.212 1.00 77.38 91 THR A O 1
ATOM 671 N N . LEU A 1 92 ? 24.405 -5.733 -30.214 1.00 77.25 92 LEU A N 1
ATOM 672 C CA . LEU A 1 92 ? 24.299 -5.525 -31.658 1.00 77.25 92 LEU A CA 1
ATOM 673 C C . LEU A 1 92 ? 25.253 -4.427 -32.154 1.00 77.25 92 LEU A C 1
ATOM 675 O O . LEU A 1 92 ? 25.844 -4.563 -33.221 1.00 77.25 92 LEU A O 1
ATOM 679 N N . PHE A 1 93 ? 25.446 -3.370 -31.359 1.00 67.12 93 PHE A N 1
ATOM 680 C CA . PHE A 1 93 ? 26.387 -2.288 -31.667 1.00 67.12 93 PHE A CA 1
ATOM 681 C C . PHE A 1 93 ? 27.839 -2.568 -31.263 1.00 67.12 93 PHE A C 1
ATOM 683 O O . PHE A 1 93 ? 28.732 -1.922 -31.798 1.00 67.12 93 PHE A O 1
ATOM 690 N N . SER A 1 94 ? 28.098 -3.498 -30.340 1.00 74.62 94 SER A N 1
ATOM 691 C CA . SER A 1 94 ? 29.467 -3.916 -29.986 1.00 74.62 94 SER A CA 1
ATOM 692 C C . SER A 1 94 ? 29.997 -5.062 -30.853 1.00 74.62 94 SER A C 1
ATOM 694 O O . SER A 1 94 ? 31.206 -5.277 -30.905 1.00 74.62 94 SER A O 1
ATOM 696 N N . ALA A 1 95 ? 29.108 -5.784 -31.541 1.00 63.38 95 ALA A N 1
ATOM 697 C CA . ALA A 1 95 ? 29.443 -6.811 -32.526 1.00 63.38 95 ALA A CA 1
ATOM 698 C C . ALA A 1 95 ? 29.607 -6.272 -33.966 1.00 63.38 95 ALA A C 1
ATOM 700 O O . ALA A 1 95 ? 29.948 -7.051 -34.860 1.00 63.38 95 ALA A O 1
ATOM 701 N N . ALA A 1 96 ? 29.351 -4.978 -34.189 1.00 51.50 96 ALA A N 1
ATOM 702 C CA . ALA A 1 96 ? 29.514 -4.269 -35.463 1.00 51.50 96 ALA A CA 1
ATOM 703 C C . ALA A 1 96 ? 30.806 -3.438 -35.476 1.00 51.50 96 ALA A C 1
ATOM 705 O O . ALA A 1 96 ? 31.433 -3.364 -36.557 1.00 51.50 96 ALA A O 1
#

Radius of gyration: 21.86 Å; chains: 1; bounding box: 51×16×62 Å

Secondary structure (DSSP, 8-state):
--HHHHHHHHHHHHHHHHHHHHHHHHHHHHHHHHHHHHHTT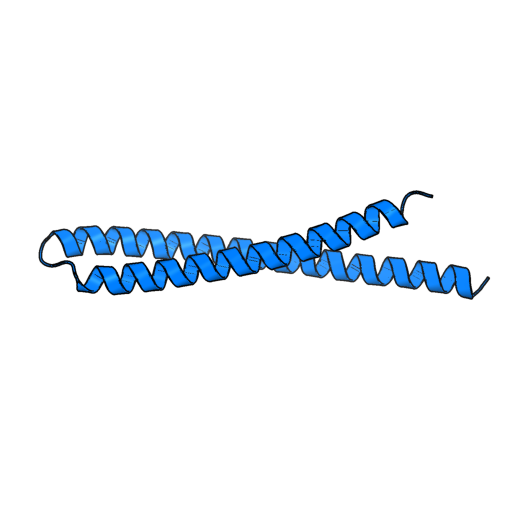--THHHHHHHHHHHHHHHHHHHHHHHHHHHHHHHHHHHHHHHHHHHHHHHHHH--

pLDDT: mean 85.37, std 12.89, range [48.66, 97.69]

Foldseek 3Di:
DCVVVVLVVLLVVLVVVLVVLVVVLVVLVVVLVVLVVVLVVDDDPVNVVSVVVSVVSVVVNVVSVVVSVVSNVVSVVVNVVSVVVVVVVVVVVVVD